Protein AF-A0A0G1N906-F1 (afdb_monomer_lite)

pLDDT: mean 85.93, std 7.0, range [48.94, 94.88]

Sequence (169 aa):
MQSLRNKAYRALRWSEQYTKTDMLYLAQGGGWLLSGQIIASLSSFLLVIAFANLIPKETFGTYKYILSLTSILLIPSLPGMNTAVNMASTRNLDGTLLLALKTKMRWGLLSSLASLLLSGYYFLNGNSSLAISFLIISAFLPFIDAFGIYGPFLHGKKKFLYKSFLLAS

Foldseek 3Di:
DVVVVVVVVVVQVVVCVVVVDNSVLCCVLVVLVVVLVVLLVVVVVVVVVCCVPPDDPVVVVVVVVLVVVLVVLCPQLPPVLLVVLLVCLLVVVVVVLVVSLVSSLVSLLVSLVVLQVVLVVCVVVVNPVSNVSSPVCSVCSSPVRSVVSVLSNCVSNSVSNVNSVVSND

Radius of gyration: 21.23 Å; chains: 1; bounding box: 40×38×64 Å

Structure (mmCIF, N/CA/C/O backbone):
data_AF-A0A0G1N906-F1
#
_entry.id   AF-A0A0G1N906-F1
#
loop_
_atom_site.group_PDB
_atom_site.id
_atom_site.type_symbol
_atom_site.label_atom_id
_atom_site.label_alt_id
_atom_site.label_comp_id
_atom_site.label_asym_id
_atom_site.label_entity_id
_atom_site.label_seq_id
_atom_site.pdbx_PDB_ins_code
_atom_site.Cartn_x
_atom_site.Cartn_y
_atom_site.Cartn_z
_atom_site.occupancy
_atom_site.B_iso_or_equiv
_atom_site.auth_seq_id
_atom_site.auth_comp_id
_atom_site.auth_asym_id
_atom_site.auth_atom_id
_atom_site.pdbx_PDB_model_num
ATOM 1 N N . MET A 1 1 ? -3.617 19.371 -33.278 1.00 55.28 1 MET A N 1
ATOM 2 C CA . MET A 1 1 ? -3.048 18.346 -32.364 1.00 55.28 1 MET A CA 1
ATOM 3 C C . MET A 1 1 ? -1.627 17.893 -32.736 1.00 55.28 1 MET A C 1
ATOM 5 O O . MET A 1 1 ? -0.805 17.785 -31.835 1.00 55.28 1 MET A O 1
ATOM 9 N N . GLN A 1 2 ? -1.282 17.675 -34.015 1.00 64.06 2 GLN A N 1
ATOM 10 C CA . GLN A 1 2 ? 0.073 17.231 -34.417 1.00 64.06 2 GLN A CA 1
ATOM 11 C C . GLN A 1 2 ? 1.203 18.231 -34.074 1.00 64.06 2 GLN A C 1
ATOM 13 O O . GLN A 1 2 ? 2.298 17.819 -33.697 1.00 64.06 2 GLN A O 1
ATOM 18 N N . SER A 1 3 ? 0.936 19.542 -34.119 1.00 71.50 3 SER A N 1
ATOM 19 C CA . SER A 1 3 ? 1.931 20.585 -33.813 1.00 71.50 3 SER A CA 1
ATOM 20 C C . SER A 1 3 ? 2.377 20.605 -32.343 1.00 71.50 3 SER A C 1
ATOM 22 O O . SER A 1 3 ? 3.563 20.766 -32.066 1.00 71.50 3 SER A O 1
ATOM 24 N N . LEU A 1 4 ? 1.451 20.396 -31.401 1.00 76.12 4 LEU A N 1
ATOM 25 C CA . LEU A 1 4 ? 1.730 20.346 -29.959 1.00 76.12 4 LEU A CA 1
ATOM 26 C C . LEU A 1 4 ? 2.564 19.117 -29.589 1.00 76.12 4 LEU A C 1
ATOM 28 O O . LEU A 1 4 ? 3.573 19.243 -28.900 1.00 76.12 4 LEU A O 1
ATOM 32 N N . ARG A 1 5 ? 2.198 17.944 -30.118 1.00 73.06 5 ARG A N 1
ATOM 33 C CA . ARG A 1 5 ? 2.944 16.695 -29.913 1.00 73.06 5 ARG A CA 1
ATOM 34 C C . ARG A 1 5 ? 4.381 16.801 -30.427 1.00 73.06 5 ARG A C 1
ATOM 36 O O . ARG A 1 5 ? 5.304 16.380 -29.738 1.00 73.06 5 ARG A O 1
ATOM 43 N N . ASN A 1 6 ? 4.575 17.405 -31.599 1.00 79.88 6 ASN A N 1
ATOM 44 C CA . ASN A 1 6 ? 5.904 17.584 -32.188 1.00 79.88 6 ASN A CA 1
ATOM 45 C C . ASN A 1 6 ? 6.762 18.589 -31.406 1.00 79.88 6 ASN A C 1
ATOM 47 O O . ASN A 1 6 ? 7.964 18.374 -31.258 1.00 79.88 6 ASN A O 1
ATOM 51 N N . LYS A 1 7 ? 6.160 19.658 -30.865 1.00 82.19 7 LYS A N 1
ATOM 52 C CA . LYS A 1 7 ? 6.851 20.601 -29.969 1.00 82.19 7 LYS A CA 1
ATOM 53 C C . LYS A 1 7 ? 7.279 19.930 -28.662 1.00 82.19 7 LYS A C 1
ATOM 55 O O . LYS A 1 7 ? 8.438 20.064 -28.283 1.00 82.19 7 LYS A O 1
ATOM 60 N N . ALA A 1 8 ? 6.390 19.159 -28.032 1.00 80.12 8 ALA A N 1
ATOM 61 C CA . ALA A 1 8 ? 6.709 18.383 -26.831 1.00 80.12 8 ALA A CA 1
ATOM 62 C C . ALA A 1 8 ? 7.857 17.394 -27.085 1.00 80.12 8 ALA A C 1
ATOM 64 O O . ALA A 1 8 ? 8.826 17.388 -26.335 1.00 80.12 8 ALA A O 1
ATOM 65 N N . TYR A 1 9 ? 7.806 16.626 -28.178 1.00 82.88 9 TYR A N 1
ATOM 66 C CA . TYR A 1 9 ? 8.875 15.691 -28.552 1.00 82.88 9 TYR A CA 1
ATOM 67 C C . TYR A 1 9 ? 10.241 16.370 -28.716 1.00 82.88 9 TYR A C 1
ATOM 69 O O . TYR A 1 9 ? 11.255 15.836 -28.274 1.00 82.88 9 TYR A O 1
ATOM 77 N N . ARG A 1 10 ? 10.279 17.548 -29.355 1.00 83.50 10 ARG A N 1
ATOM 78 C CA . ARG A 1 10 ? 11.522 18.314 -29.533 1.00 83.50 10 ARG A CA 1
ATOM 79 C C . ARG A 1 10 ? 12.055 18.854 -28.209 1.00 83.50 10 ARG A C 1
ATOM 81 O O . ARG A 1 10 ? 13.253 18.767 -27.981 1.00 83.50 10 ARG A O 1
ATOM 88 N N . ALA A 1 11 ? 11.179 19.365 -27.344 1.00 84.06 11 ALA A N 1
ATOM 89 C CA . ALA A 1 11 ? 11.560 19.837 -26.014 1.00 84.06 11 ALA A CA 1
ATOM 90 C C . ALA A 1 11 ? 12.098 18.696 -25.132 1.00 84.06 11 ALA A C 1
ATOM 92 O O . ALA A 1 11 ? 13.126 18.864 -24.484 1.00 84.06 11 ALA A O 1
ATOM 93 N N . LEU A 1 12 ? 11.449 17.526 -25.175 1.00 83.94 12 LEU A N 1
ATOM 94 C CA . LEU A 1 12 ? 11.883 16.312 -24.478 1.00 83.94 12 LEU A CA 1
ATOM 95 C C . LEU A 1 12 ? 13.259 15.846 -24.963 1.00 83.94 12 LEU A C 1
ATOM 97 O O . LEU A 1 12 ? 14.138 15.638 -24.145 1.00 83.94 12 LEU A O 1
ATOM 101 N N . ARG A 1 13 ? 13.498 15.763 -26.278 1.00 82.19 13 ARG A N 1
ATOM 102 C CA . ARG A 1 13 ? 14.830 15.410 -26.811 1.00 82.19 13 ARG A CA 1
ATOM 103 C C . ARG A 1 13 ? 15.909 16.446 -26.506 1.00 82.19 13 ARG A C 1
ATOM 105 O O . ARG A 1 13 ? 17.070 16.093 -26.339 1.00 82.19 13 ARG A O 1
ATOM 112 N N . TRP A 1 14 ? 15.549 17.726 -26.456 1.00 86.81 14 TRP A N 1
ATOM 113 C CA . TRP A 1 14 ? 16.487 18.776 -26.067 1.00 86.81 14 TRP A CA 1
ATOM 114 C C . TRP A 1 14 ? 16.909 18.630 -24.597 1.00 86.81 14 TRP A C 1
ATOM 116 O O . TRP A 1 14 ? 18.095 18.735 -24.291 1.00 86.81 14 TRP A O 1
ATOM 126 N N . SER A 1 15 ? 15.982 18.298 -23.690 1.00 84.88 15 SER A N 1
ATOM 127 C CA . SER A 1 15 ? 16.319 18.088 -22.277 1.00 84.88 15 SER A CA 1
ATOM 128 C C . SER A 1 15 ? 17.162 16.830 -22.025 1.00 84.88 15 SER A C 1
ATOM 130 O O . SER A 1 15 ? 17.908 16.799 -21.041 1.00 84.88 15 SER A O 1
ATOM 132 N N . GLU A 1 16 ? 17.141 15.829 -22.915 1.00 86.75 16 GLU A N 1
ATOM 133 C CA . GLU A 1 16 ? 18.040 14.657 -22.849 1.00 86.75 16 GLU A CA 1
ATOM 134 C C . GLU A 1 16 ? 19.519 15.058 -22.899 1.00 86.75 16 GLU A C 1
ATOM 136 O O . GLU A 1 16 ? 20.345 14.429 -22.241 1.00 86.75 16 GLU A O 1
ATOM 141 N N . GLN A 1 17 ? 19.863 16.140 -23.610 1.00 81.94 17 GLN A N 1
ATOM 142 C CA . GLN A 1 17 ? 21.250 16.607 -23.738 1.00 81.94 17 GLN A CA 1
ATOM 143 C C . GLN A 1 17 ? 21.841 17.063 -22.396 1.00 81.94 17 GLN A C 1
ATOM 145 O O . GLN A 1 17 ? 23.034 16.889 -22.150 1.00 81.94 17 GLN A O 1
ATOM 150 N N . TYR A 1 18 ? 21.000 17.598 -21.508 1.00 83.38 18 TYR A N 1
ATOM 151 C CA . TYR A 1 18 ? 21.406 18.072 -20.183 1.00 83.38 18 TYR A CA 1
ATOM 152 C C . TYR A 1 18 ? 21.280 16.990 -19.112 1.00 83.38 18 TYR A C 1
ATOM 154 O O . TYR A 1 18 ? 22.08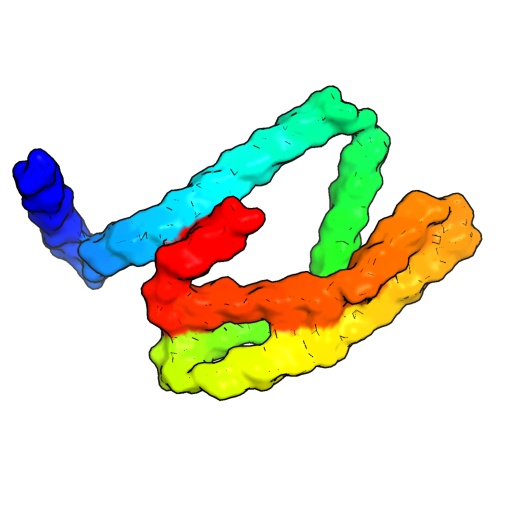8 16.922 -18.190 1.00 83.38 18 TYR A O 1
ATOM 162 N N . THR A 1 19 ? 20.271 16.130 -19.233 1.00 83.81 19 THR A N 1
ATOM 163 C CA . THR A 1 19 ? 19.917 15.144 -18.202 1.00 83.81 19 THR A CA 1
ATOM 164 C C . THR A 1 19 ? 20.479 13.750 -18.456 1.00 83.81 19 THR A C 1
ATOM 166 O O . THR A 1 19 ? 20.426 12.906 -17.562 1.00 83.81 19 THR A O 1
ATOM 169 N N . LYS A 1 20 ? 21.019 13.497 -19.660 1.00 83.25 20 LYS A N 1
ATOM 170 C CA . LYS A 1 20 ? 21.623 12.222 -20.095 1.00 83.25 20 LYS A CA 1
ATOM 171 C C . LYS A 1 20 ? 20.735 10.997 -19.833 1.00 83.25 20 LYS A C 1
ATOM 173 O O . LYS A 1 20 ? 21.228 9.887 -19.659 1.00 83.25 20 LYS A O 1
ATOM 178 N N . THR A 1 21 ? 19.424 11.210 -19.786 1.00 81.75 21 THR A N 1
ATOM 179 C CA . THR A 1 21 ? 18.398 10.213 -19.470 1.00 81.75 21 THR A CA 1
ATOM 180 C C . THR A 1 21 ? 17.378 10.213 -20.600 1.00 81.75 21 THR A C 1
ATOM 182 O O . THR A 1 21 ? 17.084 11.283 -21.123 1.00 81.75 21 THR A O 1
ATOM 185 N N . ASP A 1 22 ? 16.831 9.050 -20.968 1.00 83.19 22 ASP A N 1
ATOM 186 C CA . ASP A 1 22 ? 15.746 8.944 -21.958 1.00 83.19 22 ASP A CA 1
ATOM 187 C C . ASP A 1 22 ? 14.482 9.628 -21.414 1.00 83.19 22 ASP A C 1
ATOM 189 O O . ASP A 1 22 ? 13.742 9.088 -20.581 1.00 83.19 22 ASP A O 1
ATOM 193 N N . MET A 1 23 ? 14.274 10.866 -21.854 1.00 83.56 23 MET A N 1
ATOM 194 C CA . MET A 1 23 ? 13.208 11.734 -21.371 1.00 83.56 23 MET A CA 1
ATOM 195 C C . MET A 1 23 ? 11.868 11.335 -21.958 1.00 83.56 23 MET A C 1
ATOM 197 O O . MET A 1 23 ? 10.833 11.531 -21.321 1.00 83.56 23 MET A O 1
ATOM 201 N N . LEU A 1 24 ? 11.869 10.736 -23.148 1.00 81.06 24 LEU A N 1
ATOM 202 C CA . LEU A 1 24 ? 10.654 10.239 -23.767 1.00 81.06 24 LEU A CA 1
ATOM 203 C C . LEU A 1 24 ? 10.050 9.086 -22.955 1.00 81.06 24 LEU A C 1
ATOM 205 O O . LEU A 1 24 ? 8.847 9.087 -22.677 1.00 81.06 24 LEU A O 1
ATOM 209 N N . TYR A 1 25 ? 10.883 8.136 -22.532 1.00 77.94 25 TYR A N 1
ATOM 210 C CA . TYR A 1 25 ? 10.481 7.039 -21.658 1.00 77.94 25 TYR A CA 1
ATOM 211 C C . TYR A 1 25 ? 10.048 7.543 -20.276 1.00 77.94 25 TYR A C 1
ATOM 213 O O . TYR A 1 25 ? 9.021 7.106 -19.746 1.00 77.94 25 TYR A O 1
ATOM 221 N N . LEU A 1 26 ? 10.794 8.496 -19.708 1.00 82.06 26 LEU A N 1
ATOM 222 C CA . LEU A 1 26 ? 10.484 9.094 -18.409 1.00 82.06 26 LEU A CA 1
ATOM 223 C C . LEU A 1 26 ? 9.143 9.837 -18.444 1.00 82.06 26 LEU A C 1
ATOM 225 O O . LEU A 1 26 ? 8.325 9.662 -17.547 1.00 82.06 26 LEU A O 1
ATOM 229 N N . ALA A 1 27 ? 8.859 10.589 -19.506 1.00 81.62 27 ALA A N 1
ATOM 230 C CA . ALA A 1 27 ? 7.589 11.287 -19.663 1.00 81.62 27 ALA A CA 1
ATOM 231 C C . ALA A 1 27 ? 6.412 10.332 -19.904 1.00 81.62 27 ALA A C 1
ATOM 233 O O . ALA A 1 27 ? 5.335 10.549 -19.351 1.00 81.62 27 ALA A O 1
ATOM 234 N N . GLN A 1 28 ? 6.599 9.256 -20.679 1.00 77.75 28 GLN A N 1
ATOM 235 C CA . GLN A 1 28 ? 5.536 8.272 -20.903 1.00 77.75 28 GLN A CA 1
ATOM 236 C C . GLN A 1 28 ? 5.236 7.444 -19.649 1.00 77.75 28 GLN A C 1
ATOM 238 O O . GLN A 1 28 ? 4.086 7.375 -19.229 1.00 77.75 28 GLN A O 1
ATOM 243 N N . GLY A 1 29 ? 6.242 6.813 -19.037 1.00 76.25 29 GLY A N 1
ATOM 244 C CA . GLY A 1 29 ? 6.045 5.953 -17.864 1.00 76.25 29 GLY A CA 1
ATOM 245 C C . GLY A 1 29 ? 5.851 6.738 -16.566 1.00 76.25 29 GLY A C 1
ATOM 246 O O . GLY A 1 29 ? 4.952 6.442 -15.778 1.00 76.25 29 GLY A O 1
ATOM 247 N N . GLY A 1 30 ? 6.668 7.771 -16.363 1.00 81.75 30 GLY A N 1
ATOM 248 C CA . GLY A 1 30 ? 6.587 8.667 -15.213 1.00 81.75 30 GLY A CA 1
ATOM 249 C C . GLY A 1 30 ? 5.327 9.525 -15.225 1.00 81.75 30 GLY A C 1
ATOM 250 O O . GLY A 1 30 ? 4.759 9.745 -14.162 1.00 81.75 30 GLY A O 1
ATOM 251 N N . GLY A 1 31 ? 4.823 9.923 -16.400 1.00 84.81 31 GLY A N 1
ATOM 252 C CA . GLY A 1 31 ? 3.545 10.630 -16.519 1.00 84.81 31 GLY A CA 1
ATOM 253 C C . GLY A 1 31 ? 2.392 9.844 -15.893 1.00 84.81 31 GLY A C 1
ATOM 254 O O . GLY A 1 31 ? 1.696 10.366 -15.027 1.00 84.81 31 GLY A O 1
ATOM 255 N N . TRP A 1 32 ? 2.254 8.557 -16.237 1.00 80.38 32 TRP A N 1
ATOM 256 C CA . TRP A 1 3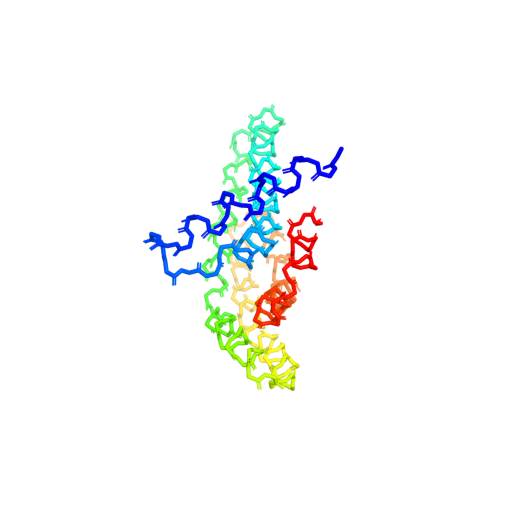2 ? 1.237 7.684 -15.635 1.00 80.38 32 TRP A CA 1
ATOM 257 C C . TRP A 1 32 ? 1.402 7.537 -14.122 1.00 80.38 32 TRP A C 1
ATOM 259 O O . TRP A 1 32 ? 0.412 7.584 -13.389 1.00 80.38 32 TRP A O 1
ATOM 269 N N . LEU A 1 33 ? 2.632 7.345 -13.640 1.00 82.88 33 LEU A N 1
ATOM 270 C CA . LEU A 1 33 ? 2.912 7.218 -12.206 1.00 82.88 33 LEU A CA 1
ATOM 271 C C . LEU A 1 33 ? 2.554 8.500 -11.444 1.00 82.88 33 LEU A C 1
ATOM 273 O O . LEU A 1 33 ? 1.898 8.429 -10.408 1.00 82.88 33 LEU A O 1
ATOM 277 N N . LEU A 1 34 ? 2.947 9.662 -11.973 1.00 86.31 34 LEU A N 1
ATOM 278 C CA . LEU A 1 34 ? 2.666 10.966 -11.375 1.00 86.31 34 LEU A CA 1
ATOM 279 C C . LEU A 1 34 ? 1.167 11.259 -11.350 1.00 86.31 34 LEU A C 1
ATOM 281 O O . LEU A 1 34 ? 0.662 11.689 -10.319 1.00 86.31 34 LEU A O 1
ATOM 285 N N . SER A 1 35 ? 0.440 10.978 -12.434 1.00 85.12 35 SER A N 1
ATOM 286 C CA . SER A 1 35 ? -1.018 11.133 -12.455 1.00 85.12 35 SER A CA 1
ATOM 287 C C . SER A 1 35 ? -1.696 10.276 -11.387 1.00 85.12 35 SER A C 1
ATOM 289 O O . SER A 1 35 ? -2.518 10.792 -10.633 1.00 85.12 35 SER A O 1
ATOM 291 N N . GLY A 1 36 ? -1.312 8.999 -11.267 1.00 84.75 36 GLY A N 1
ATOM 292 C CA . GLY A 1 36 ? -1.833 8.116 -10.218 1.00 84.75 36 GLY A CA 1
ATOM 293 C C . GLY A 1 36 ? -1.533 8.644 -8.813 1.00 84.75 36 GLY A C 1
ATOM 294 O O . GLY A 1 36 ? -2.424 8.704 -7.971 1.00 84.75 36 GLY A O 1
ATOM 295 N N . GLN A 1 37 ? -0.304 9.112 -8.577 1.00 87.75 37 GLN A N 1
ATOM 296 C CA . GLN A 1 37 ? 0.089 9.684 -7.289 1.00 87.75 37 GLN A CA 1
ATOM 297 C C . GLN A 1 37 ? -0.694 10.960 -6.954 1.00 87.75 37 GLN A C 1
ATOM 299 O O . GLN A 1 37 ? -1.102 11.134 -5.810 1.00 87.75 37 GLN A O 1
ATOM 304 N N . ILE A 1 38 ? -0.924 11.845 -7.927 1.00 90.50 38 ILE A N 1
ATOM 305 C CA . ILE A 1 38 ? -1.707 13.071 -7.726 1.00 90.50 38 ILE A CA 1
ATOM 306 C C . ILE A 1 38 ? -3.148 12.720 -7.350 1.00 90.50 38 ILE A C 1
ATOM 308 O O . ILE A 1 38 ? -3.662 13.263 -6.376 1.00 90.50 38 ILE A O 1
ATOM 312 N N . ILE A 1 39 ? -3.778 11.787 -8.070 1.00 89.94 39 ILE A N 1
ATOM 313 C CA . ILE A 1 39 ? -5.150 11.345 -7.784 1.00 89.94 39 ILE A CA 1
ATOM 314 C C . ILE A 1 39 ? -5.238 10.732 -6.380 1.00 89.94 39 ILE A C 1
ATOM 316 O O . ILE A 1 39 ? -6.111 11.119 -5.603 1.00 89.94 39 ILE A O 1
ATOM 320 N N . ALA A 1 40 ? -4.314 9.837 -6.020 1.00 87.62 40 ALA A N 1
ATOM 321 C CA . ALA A 1 40 ? -4.280 9.205 -4.702 1.00 87.62 40 ALA A CA 1
ATOM 322 C C . ALA A 1 40 ? -4.056 10.227 -3.573 1.00 87.62 40 ALA A C 1
ATOM 324 O O . ALA A 1 40 ? -4.745 10.189 -2.550 1.00 87.62 40 ALA A O 1
ATOM 325 N N . SER A 1 41 ? -3.136 11.178 -3.766 1.00 89.69 41 SER A N 1
ATOM 326 C CA . SER A 1 41 ? -2.857 12.241 -2.795 1.00 89.69 41 SER A CA 1
ATOM 327 C C . SER A 1 41 ? -4.052 13.179 -2.619 1.00 89.69 41 SER A C 1
ATOM 329 O O . SER A 1 41 ? -4.419 13.486 -1.487 1.00 89.69 41 SER A O 1
ATOM 331 N N . LEU A 1 42 ? -4.693 13.606 -3.714 1.00 93.50 42 LEU A N 1
ATOM 332 C CA . LEU A 1 42 ? -5.890 14.452 -3.662 1.00 93.50 42 LEU A CA 1
ATOM 333 C C . LEU A 1 42 ? -7.056 13.727 -2.986 1.00 93.50 42 LEU A C 1
ATOM 335 O O . LEU A 1 42 ? -7.710 14.304 -2.123 1.00 93.50 42 LEU A O 1
ATOM 339 N N . SER A 1 43 ? -7.271 12.453 -3.319 1.00 90.31 43 SER A N 1
ATOM 340 C CA . SER A 1 43 ? -8.309 11.625 -2.694 1.00 90.31 43 SER A CA 1
ATOM 341 C C . SER A 1 43 ? -8.067 11.477 -1.193 1.00 90.31 43 SER A C 1
ATOM 343 O O . SER A 1 43 ? -8.969 11.718 -0.397 1.00 90.31 43 SER A O 1
ATOM 345 N N . SER A 1 44 ? -6.828 11.176 -0.791 1.00 88.19 44 SER A N 1
ATOM 346 C CA . SER A 1 44 ? -6.443 11.080 0.623 1.00 88.19 44 SER A CA 1
ATOM 347 C C . SER A 1 44 ? -6.649 12.404 1.361 1.00 88.19 44 SER A C 1
ATOM 349 O O . SER A 1 44 ? -7.155 12.421 2.480 1.00 88.19 44 SER A O 1
ATOM 351 N N . PHE A 1 45 ? -6.295 13.526 0.731 1.00 91.56 45 PHE A N 1
ATOM 352 C CA . PHE A 1 45 ? -6.468 14.856 1.309 1.00 91.56 45 PHE A CA 1
ATOM 353 C C . PHE A 1 45 ? -7.947 15.208 1.512 1.00 91.56 45 PHE A C 1
ATOM 355 O O . PHE A 1 45 ? -8.339 15.613 2.606 1.00 91.56 45 PHE A O 1
ATOM 362 N N . LEU A 1 46 ? -8.782 14.984 0.494 1.00 92.38 46 LEU A N 1
ATOM 363 C CA . LEU A 1 46 ? -10.228 15.200 0.575 1.00 92.38 46 LEU A CA 1
ATOM 364 C C . LEU A 1 46 ? -10.878 14.310 1.637 1.00 92.38 46 LEU A C 1
ATOM 366 O O . LEU A 1 46 ? -11.739 14.770 2.381 1.00 92.38 46 LEU A O 1
ATOM 370 N N . LEU A 1 47 ? -10.433 13.060 1.754 1.00 88.50 47 LEU A N 1
ATOM 371 C CA . LEU A 1 47 ? -10.945 12.103 2.730 1.00 88.50 47 LEU A CA 1
ATOM 372 C C . LEU A 1 47 ? -10.582 12.506 4.169 1.00 88.50 47 LEU A C 1
ATOM 374 O O . LEU A 1 47 ? -11.419 12.414 5.064 1.00 88.50 47 LEU A O 1
ATOM 378 N N . VAL A 1 48 ? -9.379 13.049 4.390 1.00 86.38 48 VAL A N 1
ATOM 379 C CA . VAL A 1 48 ? -8.998 13.633 5.688 1.00 86.38 48 VAL A CA 1
ATOM 380 C C . VAL A 1 48 ? -9.846 14.864 6.020 1.00 86.38 48 VAL A C 1
ATOM 382 O O . VAL A 1 48 ? -10.284 14.990 7.161 1.00 86.38 48 VAL A O 1
ATOM 385 N N . ILE A 1 49 ? -10.122 15.746 5.052 1.00 89.19 49 ILE A N 1
ATOM 386 C CA . ILE A 1 49 ? -11.019 16.898 5.257 1.00 89.19 49 ILE A CA 1
ATOM 387 C C . ILE A 1 49 ? -12.432 16.423 5.603 1.00 89.19 49 ILE A C 1
ATOM 389 O O . ILE A 1 49 ? -13.038 16.939 6.542 1.00 89.19 49 ILE A O 1
ATOM 393 N N . ALA A 1 50 ? -12.947 15.430 4.877 1.00 89.56 50 ALA A N 1
ATOM 394 C CA . ALA A 1 50 ? -14.254 14.846 5.137 1.00 89.56 50 ALA A CA 1
ATOM 395 C C . ALA A 1 50 ? -14.318 14.283 6.564 1.00 89.56 50 ALA A C 1
ATOM 397 O O . ALA A 1 50 ? -15.199 14.664 7.326 1.00 89.56 50 ALA A O 1
ATOM 398 N N . PHE A 1 51 ? -13.345 13.468 6.980 1.00 84.88 51 PHE A N 1
ATOM 399 C CA . PHE A 1 51 ? -13.303 12.933 8.343 1.00 84.88 51 PHE A CA 1
ATOM 400 C C . PHE A 1 51 ? -13.139 14.004 9.421 1.00 84.88 51 PHE A C 1
ATOM 402 O O . PHE A 1 51 ? -13.780 13.899 10.461 1.00 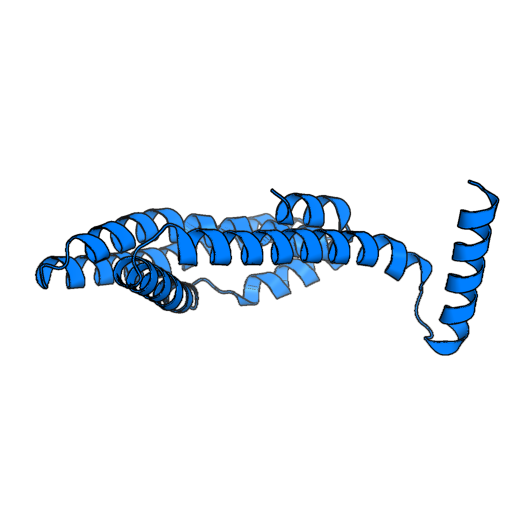84.88 51 PHE A O 1
ATOM 409 N N . ALA A 1 52 ? -12.345 15.048 9.179 1.00 84.62 52 ALA A N 1
ATOM 410 C CA . ALA A 1 52 ? -12.169 16.134 10.139 1.00 84.62 52 ALA A CA 1
ATOM 411 C C . ALA A 1 52 ? -13.456 16.944 10.383 1.00 84.62 52 ALA A C 1
ATOM 413 O O . ALA A 1 52 ? -13.609 17.512 11.462 1.00 84.62 52 ALA A O 1
ATOM 414 N N . ASN A 1 53 ? -14.362 17.000 9.400 1.00 87.06 53 ASN A N 1
ATOM 415 C CA . ASN A 1 53 ? -15.625 17.736 9.504 1.00 87.06 53 ASN A CA 1
ATOM 416 C C . ASN A 1 53 ? -16.828 16.847 9.860 1.00 87.06 53 ASN A C 1
ATOM 418 O O . ASN A 1 53 ? -17.766 17.327 10.487 1.00 87.06 53 ASN A O 1
ATOM 422 N N . LEU A 1 54 ? -16.820 15.572 9.461 1.00 86.94 54 LEU A N 1
ATOM 423 C CA . LEU A 1 54 ? -17.957 14.657 9.628 1.00 86.94 54 LEU A CA 1
ATOM 424 C C . LEU A 1 54 ? -17.881 13.814 10.907 1.00 86.94 54 LEU A C 1
ATOM 426 O O . LEU A 1 54 ? -18.909 13.310 11.353 1.00 86.94 54 LEU A O 1
ATOM 430 N N . ILE A 1 55 ? -16.688 13.617 11.481 1.00 86.44 55 ILE A N 1
ATOM 431 C CA . ILE A 1 55 ? -16.473 12.682 12.593 1.00 86.44 55 ILE A CA 1
ATOM 432 C C . ILE A 1 55 ? -16.017 13.439 13.853 1.00 86.44 55 ILE A C 1
ATOM 434 O O . ILE A 1 55 ? -15.138 14.301 13.767 1.00 86.44 55 ILE A O 1
ATOM 438 N N . PRO A 1 56 ? -16.547 13.099 15.046 1.00 86.50 56 PRO A N 1
ATOM 439 C CA . PRO A 1 56 ? -16.034 13.612 16.312 1.00 86.50 56 PRO A CA 1
ATOM 440 C C . PRO A 1 56 ? -14.529 13.362 16.480 1.00 86.50 56 PRO A C 1
ATOM 442 O O . PRO A 1 56 ? -14.005 12.297 16.139 1.00 86.50 56 PRO A O 1
ATOM 445 N N . LYS A 1 57 ? -13.826 14.337 17.067 1.00 81.88 57 LYS A N 1
ATOM 446 C CA . LYS A 1 57 ? -12.360 14.303 17.244 1.00 81.88 57 LYS A CA 1
ATOM 447 C C . LYS A 1 57 ? -11.880 13.058 17.997 1.00 81.88 57 LYS A C 1
ATOM 449 O O . LYS A 1 57 ? -10.815 12.529 17.690 1.00 81.88 57 LYS A O 1
ATOM 454 N N . GLU A 1 58 ? -12.677 12.589 18.951 1.00 82.31 58 GLU A N 1
ATOM 455 C CA . GLU A 1 58 ? -12.411 11.398 19.761 1.00 82.31 58 GLU A CA 1
ATOM 456 C C . GLU A 1 58 ? -12.345 10.137 18.893 1.00 82.31 58 GLU A C 1
ATOM 458 O O . GLU A 1 58 ? -11.333 9.438 18.885 1.00 82.31 58 GLU A O 1
ATOM 463 N N . THR A 1 59 ? -13.374 9.899 18.075 1.00 85.12 59 THR A N 1
ATOM 464 C CA . THR A 1 59 ? -13.436 8.750 17.166 1.00 85.12 59 THR A CA 1
ATOM 465 C C . THR A 1 59 ? -12.330 8.817 16.113 1.00 85.12 59 THR A C 1
ATOM 467 O O . THR A 1 59 ? -11.688 7.810 15.814 1.00 85.12 59 THR A O 1
ATOM 470 N N . PHE A 1 60 ? -12.045 10.009 15.580 1.00 85.00 60 PHE A N 1
ATOM 471 C CA . PHE A 1 60 ? -10.943 10.201 14.637 1.00 85.00 60 PHE A CA 1
ATOM 472 C C . PHE A 1 60 ? -9.574 9.873 15.259 1.00 85.00 60 PHE A C 1
ATOM 474 O O . PHE A 1 60 ? -8.730 9.247 14.612 1.00 85.00 60 PHE A O 1
ATOM 481 N N . GLY A 1 61 ? -9.367 10.238 16.529 1.00 85.94 61 GLY A N 1
ATOM 482 C CA . GLY A 1 61 ? -8.186 9.859 17.303 1.00 85.94 61 GLY A CA 1
ATOM 483 C C . GLY A 1 61 ? -8.036 8.342 17.430 1.00 85.94 61 GLY A C 1
ATOM 484 O O . GLY A 1 61 ? -6.955 7.809 17.172 1.00 85.94 61 GLY A O 1
ATOM 485 N N . THR A 1 62 ? -9.128 7.633 17.733 1.00 88.75 62 THR A N 1
ATOM 486 C CA . THR A 1 62 ? -9.144 6.163 17.800 1.00 88.75 62 THR A CA 1
ATOM 487 C C . THR A 1 62 ? -8.780 5.523 16.459 1.00 88.75 62 THR A C 1
ATOM 489 O O . THR A 1 62 ? -7.951 4.616 16.422 1.00 88.75 62 THR A O 1
ATOM 492 N N . TYR A 1 63 ? -9.315 6.019 15.339 1.00 87.38 63 TYR A N 1
ATOM 493 C CA . TYR A 1 63 ? -8.954 5.509 14.011 1.00 87.38 63 TYR A CA 1
ATOM 494 C C . TYR A 1 63 ? -7.467 5.693 13.696 1.00 87.38 63 TYR A C 1
ATOM 496 O O . TYR A 1 63 ? -6.805 4.752 13.253 1.00 87.38 63 TYR A O 1
ATOM 504 N N . LYS A 1 64 ? -6.908 6.882 13.961 1.00 87.62 64 LYS A N 1
ATOM 505 C CA . LYS A 1 64 ? -5.469 7.128 13.775 1.00 87.62 64 LYS A CA 1
ATOM 506 C C . LYS A 1 64 ? -4.610 6.201 14.629 1.00 87.62 64 LYS A C 1
ATOM 508 O O . LYS A 1 64 ? -3.580 5.717 14.157 1.00 87.62 64 LYS A O 1
ATOM 513 N N . TYR A 1 65 ? -5.037 5.945 15.862 1.00 91.50 65 TYR A N 1
ATOM 514 C CA . TYR A 1 65 ? -4.364 5.013 16.757 1.00 91.50 65 TYR A CA 1
ATOM 515 C C . TYR A 1 65 ? -4.336 3.591 16.176 1.00 91.50 65 TYR A C 1
ATOM 517 O O . TYR A 1 65 ? -3.263 2.998 16.058 1.00 91.50 65 TYR A O 1
ATOM 525 N N . ILE A 1 66 ? -5.486 3.084 15.719 1.00 92.25 66 ILE A N 1
ATOM 526 C CA . ILE A 1 66 ? -5.603 1.757 15.096 1.00 92.25 66 ILE A CA 1
ATOM 527 C C . ILE A 1 66 ? -4.690 1.637 13.867 1.00 92.25 66 ILE A C 1
ATOM 529 O O . ILE A 1 66 ? -3.957 0.655 13.739 1.00 92.25 66 ILE A O 1
ATOM 533 N N . LEU A 1 67 ? -4.679 2.638 12.979 1.00 90.44 67 LEU A N 1
ATOM 534 C CA . LEU A 1 67 ? -3.830 2.638 11.777 1.00 90.44 67 LEU A CA 1
ATOM 535 C C . LEU A 1 67 ? -2.333 2.630 12.115 1.00 90.44 67 LEU A C 1
ATOM 537 O O . LEU A 1 67 ? -1.546 1.915 11.488 1.00 90.44 67 LEU A O 1
ATOM 541 N N . SER A 1 68 ? -1.940 3.393 13.135 1.00 93.12 68 SER A N 1
ATOM 542 C CA . SER A 1 68 ? -0.549 3.452 13.598 1.00 93.12 68 SER A CA 1
ATOM 543 C C . SER A 1 68 ? -0.098 2.098 14.145 1.00 93.12 68 SER A C 1
ATOM 545 O O . SER A 1 68 ? 0.971 1.604 13.788 1.00 93.12 68 SER A O 1
ATOM 547 N N . LEU A 1 69 ? -0.944 1.446 14.946 1.00 92.44 69 LEU A N 1
ATOM 548 C CA . LEU A 1 69 ? -0.630 0.136 15.504 1.00 92.44 69 LEU A CA 1
ATOM 549 C C . LEU A 1 69 ? -0.638 -0.968 14.440 1.00 92.44 69 LEU A C 1
ATOM 551 O O . LEU A 1 69 ? 0.227 -1.840 14.445 1.00 92.44 69 LEU A O 1
ATOM 555 N N . THR A 1 70 ? -1.546 -0.884 13.468 1.00 90.81 70 THR A N 1
ATOM 556 C CA . THR A 1 70 ? -1.569 -1.789 12.307 1.00 90.81 70 THR A CA 1
ATOM 557 C C . THR A 1 70 ? -0.271 -1.694 11.503 1.00 90.81 70 THR A C 1
ATOM 559 O O . THR A 1 70 ? 0.253 -2.710 11.057 1.00 90.81 70 THR A O 1
ATOM 562 N N . SER A 1 71 ? 0.303 -0.493 11.375 1.00 89.44 71 SER A N 1
ATOM 563 C CA . SER A 1 71 ? 1.588 -0.292 10.689 1.00 89.44 71 SER A CA 1
ATOM 564 C C . SER A 1 71 ? 2.738 -1.022 11.392 1.00 89.44 71 SER A C 1
ATOM 566 O O . SER A 1 71 ? 3.599 -1.600 10.732 1.00 89.44 71 SER A O 1
ATOM 568 N N . ILE A 1 72 ? 2.724 -1.060 12.727 1.00 91.69 72 ILE A N 1
ATOM 569 C CA . ILE A 1 72 ? 3.683 -1.835 13.528 1.00 91.69 72 ILE A CA 1
ATOM 570 C C . ILE A 1 72 ? 3.439 -3.339 13.341 1.00 91.69 72 ILE A C 1
ATOM 572 O O . ILE A 1 72 ? 4.383 -4.101 13.131 1.00 91.69 72 ILE A O 1
ATOM 576 N N . LEU A 1 73 ? 2.173 -3.767 13.347 1.00 90.12 73 LEU A N 1
ATOM 577 C CA . LEU A 1 73 ? 1.787 -5.165 13.138 1.00 90.12 73 LEU A CA 1
ATOM 578 C C . LEU A 1 73 ? 2.155 -5.694 11.746 1.00 90.12 73 LEU A C 1
ATOM 580 O O . LEU A 1 73 ? 2.272 -6.904 11.587 1.00 90.12 73 LEU A O 1
ATOM 584 N N . LEU A 1 74 ? 2.369 -4.828 10.752 1.00 87.38 74 LEU A N 1
ATOM 585 C CA . LEU A 1 74 ? 2.795 -5.205 9.399 1.00 87.38 74 LEU A CA 1
ATOM 586 C C . LEU A 1 74 ? 4.305 -5.457 9.266 1.00 87.38 74 LEU A C 1
ATOM 588 O O . LEU A 1 74 ? 4.723 -6.103 8.307 1.00 87.38 74 LEU A O 1
ATOM 592 N N . ILE A 1 75 ? 5.135 -5.008 10.215 1.00 87.62 75 ILE A N 1
ATOM 593 C CA . ILE A 1 75 ? 6.600 -5.193 10.170 1.00 87.62 75 ILE A CA 1
ATOM 594 C C . ILE A 1 75 ? 7.010 -6.671 9.971 1.00 87.62 75 ILE A C 1
ATOM 596 O O . ILE A 1 75 ? 7.864 -6.933 9.119 1.00 87.62 75 ILE A O 1
ATOM 600 N N . PRO A 1 76 ? 6.402 -7.657 10.666 1.00 85.31 76 PRO A N 1
ATOM 601 C CA . PRO A 1 76 ? 6.716 -9.076 10.484 1.00 85.31 76 PRO A CA 1
ATOM 602 C C . PRO A 1 76 ? 6.321 -9.646 9.114 1.00 85.31 76 PRO A C 1
ATOM 604 O O . PRO A 1 76 ? 6.800 -10.717 8.749 1.00 85.31 76 PRO A O 1
ATOM 607 N N . SER A 1 77 ? 5.490 -8.953 8.327 1.00 83.38 77 SER A N 1
ATOM 608 C CA . SER A 1 77 ? 4.982 -9.453 7.040 1.00 83.38 77 SER A CA 1
ATOM 609 C C . SER A 1 77 ? 5.982 -9.322 5.869 1.00 83.38 77 SER A C 1
ATOM 611 O O . SER A 1 77 ? 5.609 -9.386 4.700 1.00 83.38 77 SER A O 1
ATOM 613 N N . LEU A 1 78 ? 7.287 -9.198 6.152 1.00 85.00 78 LEU A N 1
ATOM 614 C CA . LEU A 1 78 ? 8.371 -9.144 5.153 1.00 85.00 78 LEU A CA 1
ATOM 615 C C . LEU A 1 78 ? 8.197 -8.033 4.090 1.00 85.00 78 LEU A C 1
ATOM 617 O O . LEU A 1 78 ? 8.162 -8.318 2.885 1.00 85.00 78 LEU A O 1
ATOM 621 N N . PRO A 1 79 ? 8.188 -6.745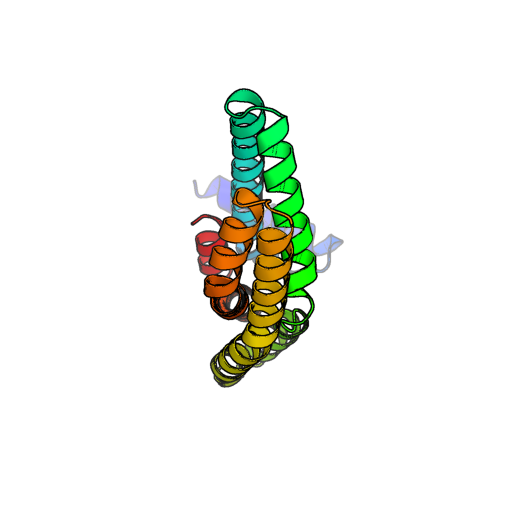 4.478 1.00 82.12 79 PRO A N 1
ATOM 622 C CA . PRO A 1 79 ? 8.065 -5.640 3.520 1.00 82.12 79 PRO A CA 1
ATOM 623 C C . PRO A 1 79 ? 9.185 -5.624 2.459 1.00 82.12 79 PRO A C 1
ATOM 625 O O . PRO A 1 79 ? 8.955 -5.216 1.318 1.00 82.12 79 PRO A O 1
ATOM 628 N N . GLY A 1 80 ? 10.378 -6.142 2.787 1.00 86.00 80 GLY A N 1
ATOM 629 C CA . GLY A 1 80 ? 11.510 -6.280 1.858 1.00 86.00 80 GLY A CA 1
ATOM 630 C C . GLY A 1 80 ? 11.244 -7.193 0.652 1.00 86.00 80 GLY A C 1
ATOM 631 O O . GLY A 1 80 ? 11.921 -7.084 -0.365 1.00 86.00 80 GLY A O 1
ATOM 632 N N . MET A 1 81 ? 10.214 -8.043 0.694 1.00 88.19 81 MET A N 1
ATOM 633 C CA . MET A 1 81 ? 9.830 -8.871 -0.454 1.00 88.19 81 MET A CA 1
ATOM 634 C C . MET A 1 81 ? 9.378 -8.023 -1.656 1.00 88.19 81 MET A C 1
ATOM 636 O O . MET A 1 81 ? 9.564 -8.418 -2.807 1.00 88.19 81 MET A O 1
ATOM 640 N N . ASN A 1 82 ? 8.840 -6.823 -1.409 1.00 89.31 82 ASN A N 1
ATOM 641 C CA . ASN A 1 82 ? 8.407 -5.912 -2.468 1.00 89.31 82 ASN A CA 1
ATOM 642 C C . ASN A 1 82 ? 9.582 -5.488 -3.371 1.00 89.31 82 ASN A C 1
ATOM 644 O O . ASN A 1 82 ? 9.434 -5.425 -4.593 1.00 89.31 82 ASN A O 1
ATOM 648 N N . THR A 1 83 ? 10.765 -5.231 -2.801 1.00 89.44 83 THR A N 1
ATOM 649 C CA . THR A 1 83 ? 11.955 -4.847 -3.579 1.00 89.44 83 THR A CA 1
ATOM 650 C C . THR A 1 83 ? 12.524 -6.039 -4.347 1.00 89.44 83 THR A C 1
ATOM 652 O O . THR A 1 83 ? 12.869 -5.896 -5.522 1.00 89.44 83 THR A O 1
ATOM 655 N N . ALA A 1 84 ? 12.538 -7.223 -3.726 1.00 89.25 84 ALA A N 1
ATOM 656 C CA . ALA A 1 84 ? 12.964 -8.467 -4.361 1.00 89.25 84 ALA A CA 1
ATOM 657 C C . ALA A 1 84 ? 12.089 -8.820 -5.575 1.00 89.25 84 ALA A C 1
ATOM 659 O O . ALA A 1 84 ? 12.621 -9.126 -6.641 1.00 89.25 84 ALA A O 1
ATOM 660 N N . VAL A 1 85 ? 10.760 -8.704 -5.461 1.00 91.25 85 VAL A N 1
ATOM 661 C CA . VAL A 1 85 ? 9.835 -8.967 -6.578 1.00 91.25 85 VAL A CA 1
ATOM 662 C C . VAL A 1 85 ? 9.974 -7.938 -7.693 1.00 91.25 85 VAL A C 1
ATOM 664 O O . VAL A 1 85 ? 10.003 -8.317 -8.863 1.00 91.25 85 VAL A O 1
ATOM 667 N N . ASN A 1 86 ? 10.118 -6.652 -7.359 1.00 90.50 86 ASN A N 1
ATOM 668 C CA . ASN A 1 86 ? 10.389 -5.617 -8.358 1.00 90.50 86 ASN A CA 1
ATOM 669 C C . ASN A 1 86 ? 11.652 -5.972 -9.166 1.00 90.50 86 ASN A C 1
ATOM 671 O O . ASN A 1 86 ? 11.596 -6.045 -10.390 1.00 90.50 86 ASN A O 1
ATOM 675 N N . MET A 1 87 ? 12.757 -6.314 -8.496 1.00 89.69 87 MET A N 1
ATOM 676 C CA . MET A 1 87 ? 14.007 -6.703 -9.162 1.00 89.69 87 MET A CA 1
ATOM 677 C C . MET A 1 87 ? 13.900 -8.023 -9.944 1.00 89.69 87 MET A C 1
ATOM 679 O O . MET A 1 87 ? 14.437 -8.135 -11.040 1.00 89.69 87 MET A O 1
ATOM 683 N N . ALA A 1 88 ? 13.207 -9.031 -9.419 1.00 89.25 88 ALA A N 1
ATOM 684 C CA . ALA A 1 88 ? 13.017 -10.298 -10.121 1.00 89.25 88 ALA A CA 1
ATOM 685 C C . ALA A 1 88 ? 12.188 -10.119 -11.405 1.00 89.25 88 ALA A C 1
ATOM 687 O O . ALA A 1 88 ? 12.494 -10.711 -12.443 1.00 89.25 88 ALA A O 1
ATOM 688 N N . SER A 1 89 ? 11.185 -9.238 -11.365 1.00 88.31 89 SER A N 1
ATOM 689 C CA . SER A 1 89 ? 10.321 -8.961 -12.512 1.00 88.31 89 SER A CA 1
ATOM 690 C C . SER A 1 89 ? 11.036 -8.222 -13.654 1.00 88.31 89 SER A C 1
ATOM 692 O O . SER A 1 89 ? 10.712 -8.475 -14.816 1.00 88.31 89 SER A O 1
ATOM 694 N N . THR A 1 90 ? 12.066 -7.404 -13.371 1.00 88.19 90 THR A N 1
ATOM 695 C CA . THR A 1 90 ? 12.918 -6.803 -14.424 1.00 88.19 90 THR A CA 1
ATOM 696 C C . THR A 1 90 ? 13.787 -7.845 -15.133 1.00 88.19 90 THR A C 1
ATOM 698 O O . THR A 1 90 ? 14.144 -7.657 -16.294 1.00 88.19 90 THR A O 1
ATOM 701 N N . ARG A 1 91 ? 14.092 -8.963 -14.460 1.00 88.06 91 ARG A N 1
ATOM 702 C CA . ARG A 1 91 ? 14.841 -10.112 -14.997 1.00 88.06 91 ARG A CA 1
ATOM 703 C C . ARG A 1 91 ? 13.948 -11.173 -15.653 1.00 88.06 91 ARG A C 1
ATOM 705 O O . ARG A 1 91 ? 14.443 -12.234 -16.011 1.00 88.06 91 ARG A O 1
ATOM 712 N N . ASN A 1 92 ? 12.648 -10.902 -15.816 1.00 85.19 92 ASN A N 1
ATOM 713 C CA . ASN A 1 92 ? 11.648 -11.835 -16.357 1.00 85.19 92 ASN A CA 1
ATOM 714 C C . ASN A 1 92 ? 11.477 -13.144 -15.563 1.00 85.19 92 ASN A C 1
ATOM 716 O O . ASN A 1 92 ? 11.046 -14.156 -16.113 1.00 85.19 92 ASN A O 1
ATOM 720 N N . LEU A 1 93 ? 11.765 -13.128 -14.260 1.00 85.94 93 LEU A N 1
ATOM 721 C CA . LEU A 1 93 ? 11.581 -14.284 -13.381 1.00 85.94 93 LEU A CA 1
ATOM 722 C C . LEU A 1 93 ? 10.144 -14.343 -12.842 1.00 85.94 93 LEU A C 1
ATOM 724 O O . LEU A 1 93 ? 9.905 -14.186 -11.652 1.00 85.94 93 LEU A O 1
ATOM 728 N N . ASP A 1 94 ? 9.160 -14.569 -13.709 1.00 79.88 94 ASP A N 1
ATOM 729 C CA . ASP A 1 94 ? 7.739 -14.405 -13.349 1.00 79.88 94 ASP A CA 1
ATOM 730 C C . ASP A 1 94 ? 7.239 -15.411 -12.294 1.00 79.88 94 ASP A C 1
ATOM 732 O O . ASP A 1 94 ? 6.332 -15.108 -11.514 1.00 79.88 94 ASP A O 1
ATOM 736 N N . GLY A 1 95 ? 7.898 -16.570 -12.175 1.00 82.50 95 GLY A N 1
ATOM 737 C CA . GLY A 1 95 ? 7.622 -17.563 -11.131 1.00 82.50 95 GLY A CA 1
ATOM 738 C C . GLY A 1 95 ? 7.851 -17.057 -9.700 1.00 82.50 95 GLY A C 1
ATOM 739 O O . GLY A 1 95 ? 7.285 -17.612 -8.755 1.00 82.50 95 GLY A O 1
ATOM 740 N N . THR A 1 96 ? 8.612 -15.970 -9.513 1.00 84.56 96 THR A N 1
ATOM 741 C CA . THR A 1 96 ? 8.837 -15.391 -8.181 1.00 84.56 96 THR A CA 1
ATOM 742 C C . THR A 1 96 ? 7.596 -14.714 -7.616 1.00 84.56 96 THR A C 1
ATOM 744 O O . THR A 1 96 ? 7.505 -14.577 -6.402 1.00 84.56 96 THR A O 1
ATOM 747 N N . LEU A 1 97 ? 6.627 -14.313 -8.451 1.00 86.75 97 LEU A N 1
ATOM 748 C CA . LEU A 1 97 ? 5.401 -13.660 -7.985 1.00 86.75 97 LEU A CA 1
ATOM 749 C C . LEU A 1 97 ? 4.581 -14.590 -7.083 1.00 86.75 97 LEU A C 1
ATOM 751 O O . LEU A 1 97 ? 4.223 -14.217 -5.969 1.00 86.75 97 LEU A O 1
ATOM 755 N N . LEU A 1 98 ? 4.324 -15.819 -7.542 1.00 87.56 98 LEU A N 1
ATOM 756 C CA . LEU A 1 98 ? 3.551 -16.806 -6.781 1.00 87.56 98 LEU A CA 1
ATOM 757 C C . LEU A 1 98 ? 4.297 -17.265 -5.526 1.00 87.56 98 LEU A C 1
ATOM 759 O O . LEU A 1 98 ? 3.681 -17.474 -4.480 1.00 87.56 98 LEU A O 1
ATOM 763 N N . LEU A 1 99 ? 5.621 -17.405 -5.616 1.00 88.81 99 LEU A N 1
ATOM 764 C CA . LEU A 1 99 ? 6.458 -17.768 -4.476 1.00 88.81 99 LEU A CA 1
ATOM 765 C C . LEU A 1 99 ? 6.464 -16.659 -3.414 1.00 88.81 99 LEU A C 1
ATOM 767 O O . LEU A 1 99 ? 6.264 -16.938 -2.230 1.00 88.81 99 LEU A O 1
ATOM 771 N N . ALA A 1 100 ? 6.619 -15.403 -3.834 1.00 89.75 100 ALA A N 1
ATOM 772 C CA . ALA A 1 100 ? 6.551 -14.243 -2.958 1.00 89.75 100 ALA A CA 1
ATOM 773 C C . ALA A 1 100 ? 5.163 -14.092 -2.329 1.00 89.75 100 ALA A C 1
ATOM 775 O O . ALA A 1 100 ? 5.076 -13.901 -1.122 1.00 89.75 100 ALA A O 1
ATOM 776 N N . LEU A 1 101 ? 4.086 -14.264 -3.104 1.00 90.50 101 LEU A N 1
ATOM 777 C CA . LEU A 1 101 ? 2.711 -14.214 -2.605 1.00 90.50 101 LEU A CA 1
ATOM 778 C C . LEU A 1 101 ? 2.481 -15.247 -1.492 1.00 90.50 101 LEU A C 1
ATOM 780 O O . LEU A 1 101 ? 2.055 -14.889 -0.397 1.00 90.50 101 LEU A O 1
ATOM 784 N N . LYS A 1 102 ? 2.832 -16.519 -1.734 1.00 89.88 102 LYS A N 1
ATOM 785 C CA . LYS A 1 102 ? 2.708 -17.588 -0.727 1.00 89.88 102 LYS A CA 1
ATOM 786 C C . LYS A 1 102 ? 3.549 -17.305 0.515 1.00 89.88 102 LYS A C 1
ATOM 788 O O . LYS A 1 102 ? 3.115 -17.581 1.630 1.00 89.88 102 LYS A O 1
ATOM 793 N N . THR A 1 103 ? 4.745 -16.754 0.325 1.00 90.19 103 THR A N 1
ATOM 794 C CA . THR A 1 103 ? 5.641 -16.405 1.432 1.00 90.19 103 THR A CA 1
ATOM 795 C C . THR A 1 103 ? 5.051 -15.268 2.263 1.00 90.19 103 THR A C 1
ATOM 797 O O . THR A 1 103 ? 4.938 -15.414 3.476 1.00 90.19 103 THR A O 1
ATOM 800 N N . LYS A 1 104 ? 4.582 -14.185 1.632 1.00 90.81 104 LYS A N 1
ATOM 801 C CA . LYS A 1 104 ? 3.930 -13.071 2.331 1.00 90.81 104 LYS A CA 1
ATOM 802 C C . LYS A 1 104 ? 2.656 -13.505 3.047 1.00 90.81 104 LYS A C 1
ATOM 804 O O . LYS A 1 104 ? 2.468 -13.102 4.181 1.00 90.81 104 LYS A O 1
ATOM 809 N N . MET A 1 105 ? 1.840 -14.390 2.469 1.00 90.25 105 MET A N 1
ATOM 810 C CA . MET A 1 105 ? 0.680 -14.943 3.184 1.00 90.25 105 MET A CA 1
ATOM 811 C C . MET A 1 105 ? 1.094 -15.716 4.442 1.00 90.25 105 MET A C 1
ATOM 813 O O . MET A 1 105 ? 0.496 -15.524 5.495 1.00 90.25 105 MET A O 1
ATOM 817 N N . ARG A 1 106 ? 2.136 -16.559 4.368 1.00 90.12 106 ARG A N 1
ATOM 818 C CA . ARG A 1 106 ? 2.630 -17.319 5.532 1.00 90.12 106 ARG A CA 1
ATOM 819 C C . ARG A 1 106 ? 3.140 -16.411 6.648 1.00 90.12 106 ARG A C 1
ATOM 821 O O . ARG A 1 106 ? 2.827 -16.651 7.806 1.00 90.12 106 ARG A O 1
ATOM 828 N N . TRP A 1 107 ? 3.899 -15.374 6.308 1.00 89.38 107 TRP A N 1
ATOM 829 C CA . TRP A 1 107 ? 4.411 -14.416 7.293 1.00 89.38 107 TRP A CA 1
ATOM 830 C C . TRP A 1 107 ? 3.350 -13.409 7.752 1.00 89.38 107 TRP A C 1
ATOM 832 O O . TRP A 1 107 ? 3.363 -12.975 8.899 1.00 89.38 107 TRP A O 1
ATOM 842 N N . GLY A 1 108 ? 2.355 -13.137 6.913 1.00 89.88 108 GLY A N 1
ATOM 843 C CA . GLY A 1 108 ? 1.161 -12.379 7.267 1.00 89.88 108 GLY A CA 1
ATOM 844 C C . GLY A 1 108 ? 0.302 -13.073 8.326 1.00 89.88 108 GLY A C 1
ATOM 845 O O . GLY A 1 108 ? -0.351 -12.393 9.113 1.00 89.88 108 GLY A O 1
ATOM 846 N N . LEU A 1 109 ? 0.345 -14.410 8.428 1.00 90.62 109 LEU A N 1
ATOM 847 C CA . LEU A 1 109 ? -0.287 -15.137 9.541 1.00 90.62 109 LEU A CA 1
ATOM 848 C C . LEU A 1 109 ? 0.352 -14.786 10.892 1.00 90.62 109 LEU A C 1
ATOM 850 O O . LEU A 1 109 ? -0.348 -14.752 11.900 1.00 90.62 109 LEU A O 1
ATOM 854 N N . LEU A 1 110 ? 1.651 -14.473 10.925 1.00 91.62 110 LEU A N 1
ATOM 855 C CA . LEU A 1 110 ? 2.321 -14.005 12.141 1.00 91.62 110 LEU A CA 1
ATOM 856 C C . LEU A 1 110 ? 1.773 -12.638 12.572 1.00 91.62 110 LEU A C 1
ATOM 858 O O . LEU A 1 110 ? 1.462 -12.432 13.743 1.00 91.62 110 LEU A O 1
ATOM 862 N N . SER A 1 111 ? 1.586 -11.730 11.612 1.00 90.81 111 SER A N 1
ATOM 863 C CA . SER A 1 111 ? 0.955 -10.425 11.839 1.00 90.81 111 SER A CA 1
ATOM 864 C C . SER A 1 111 ? -0.510 -10.552 12.269 1.00 90.81 111 SER A C 1
ATOM 866 O O . SER A 1 111 ? -0.941 -9.872 13.199 1.00 90.81 111 SER A O 1
ATOM 868 N N . SER A 1 112 ? -1.262 -11.469 11.653 1.00 92.94 112 SER A N 1
ATOM 869 C CA . SER A 1 112 ? -2.624 -11.828 12.067 1.00 92.94 112 SER A CA 1
ATOM 870 C C . SER A 1 112 ? -2.659 -12.297 13.518 1.00 92.94 112 SER A C 1
ATOM 872 O O . SER A 1 112 ? -3.494 -11.832 14.289 1.00 92.94 112 SER A O 1
ATOM 874 N N . LEU A 1 113 ? -1.759 -13.205 13.898 1.00 94.06 113 LEU A N 1
ATOM 875 C CA . LEU A 1 113 ? -1.700 -13.760 15.246 1.00 94.06 113 LEU A CA 1
ATOM 876 C C . LEU A 1 113 ? -1.336 -12.683 16.276 1.00 94.06 113 LEU A C 1
ATOM 878 O O . LEU A 1 113 ? -1.971 -12.603 17.324 1.00 94.06 113 LEU A O 1
ATOM 882 N N . ALA A 1 114 ? -0.393 -11.797 15.948 1.00 93.38 114 ALA A N 1
ATOM 883 C CA . ALA A 1 114 ? -0.063 -10.645 16.784 1.00 93.38 114 ALA A CA 1
ATOM 884 C C . ALA A 1 114 ? -1.271 -9.706 16.979 1.00 93.38 114 ALA A C 1
ATOM 886 O O . ALA A 1 114 ? -1.557 -9.300 18.104 1.00 93.38 114 ALA A O 1
ATOM 887 N N . SER A 1 115 ? -2.025 -9.415 15.912 1.00 93.69 115 SER A N 1
ATOM 888 C CA . SER A 1 115 ? -3.253 -8.606 15.992 1.00 93.69 115 SER A CA 1
ATOM 889 C C . SER A 1 115 ? -4.347 -9.285 16.821 1.00 93.69 115 SER A C 1
ATOM 891 O O . SER A 1 115 ? -5.070 -8.619 17.560 1.00 93.69 115 SER A O 1
ATOM 893 N N . LEU A 1 116 ? -4.463 -10.611 16.729 1.00 94.88 116 LEU A N 1
ATOM 894 C CA . LEU A 1 116 ? -5.445 -11.394 17.477 1.00 94.88 116 LEU A CA 1
ATOM 895 C C . LEU A 1 116 ? -5.146 -11.395 18.986 1.00 94.88 116 LEU A C 1
ATOM 897 O O . LEU A 1 116 ? -6.052 -11.181 19.790 1.00 94.88 116 LEU A O 1
ATOM 901 N N . LEU A 1 117 ? -3.877 -11.550 19.379 1.00 94.38 117 LEU A N 1
ATOM 902 C CA . LEU A 1 117 ? -3.453 -11.421 20.782 1.00 94.38 117 LEU A CA 1
ATOM 903 C C . LEU A 1 117 ? -3.760 -10.027 21.338 1.00 94.38 117 LEU A C 1
ATOM 905 O O . LEU A 1 117 ? -4.237 -9.880 22.463 1.00 94.38 117 LEU A O 1
ATOM 909 N N . LEU A 1 118 ? -3.524 -9.004 20.521 1.00 92.94 118 LEU A N 1
ATOM 910 C CA . LEU A 1 118 ? -3.755 -7.615 20.882 1.00 92.94 118 LEU A CA 1
ATOM 911 C C . LEU A 1 118 ? -5.255 -7.305 21.038 1.00 92.94 118 LEU A C 1
ATOM 913 O O . LEU A 1 118 ? -5.651 -6.623 21.981 1.00 92.94 118 LEU A O 1
ATOM 917 N N . SER A 1 119 ? -6.104 -7.883 20.182 1.00 94.31 119 SER A N 1
ATOM 918 C CA . SER A 1 119 ? -7.564 -7.855 20.339 1.00 94.31 119 SER A CA 1
ATOM 919 C C . SER A 1 119 ? -8.011 -8.479 21.668 1.00 94.31 119 SER A C 1
ATOM 921 O O . SER A 1 119 ? -8.772 -7.854 22.410 1.00 94.31 119 SER A O 1
ATOM 923 N N . GLY A 1 120 ? -7.479 -9.658 22.016 1.00 93.62 120 GLY A N 1
ATOM 924 C CA . GLY A 1 120 ? -7.772 -10.325 23.289 1.00 93.62 120 GLY A CA 1
ATOM 925 C C . GLY A 1 120 ? -7.381 -9.480 24.505 1.00 93.62 120 GLY A C 1
ATOM 926 O O . GLY A 1 120 ? -8.159 -9.357 25.449 1.00 93.62 120 GLY A O 1
ATOM 927 N N . TYR A 1 121 ? -6.224 -8.817 24.453 1.00 94.19 121 TYR A N 1
ATOM 928 C CA . TYR A 1 121 ? -5.787 -7.892 25.503 1.00 94.19 121 TYR A CA 1
ATOM 929 C C . TYR A 1 121 ? -6.767 -6.722 25.706 1.00 94.19 121 TYR A C 1
ATOM 931 O O . TYR A 1 121 ? -7.117 -6.394 26.840 1.00 94.19 121 TYR A O 1
ATOM 939 N N . TYR A 1 122 ? -7.263 -6.106 24.627 1.00 92.62 122 TYR A N 1
ATOM 940 C CA . TYR A 1 122 ? -8.243 -5.017 24.737 1.00 92.62 122 TYR A CA 1
ATOM 941 C C . TYR A 1 122 ? -9.625 -5.478 25.189 1.00 92.62 122 TYR A C 1
ATOM 943 O O . TYR A 1 122 ? -10.320 -4.718 25.865 1.00 92.62 122 TYR A O 1
ATOM 951 N N . PHE A 1 123 ? -10.006 -6.712 24.861 1.00 92.88 123 PHE A N 1
ATOM 952 C CA . PHE A 1 123 ? -11.255 -7.299 25.332 1.00 92.88 123 PHE A CA 1
ATOM 953 C C . PHE A 1 123 ? -11.251 -7.469 26.856 1.00 92.88 123 PHE A C 1
ATOM 955 O O . PHE A 1 123 ? -12.202 -7.063 27.519 1.00 92.88 123 PHE A O 1
ATOM 962 N N . LEU A 1 124 ? -10.148 -7.972 27.425 1.00 92.12 124 LEU A N 1
ATOM 963 C CA . LEU A 1 124 ? -9.992 -8.123 28.879 1.00 92.12 124 LEU A CA 1
ATOM 964 C C . LEU A 1 124 ? -9.957 -6.778 29.617 1.00 92.12 124 LEU A C 1
ATOM 966 O O . LEU A 1 124 ? -10.447 -6.680 30.737 1.00 92.12 124 LEU A O 1
ATOM 970 N N . ASN A 1 125 ? -9.437 -5.730 28.975 1.00 91.50 125 ASN A N 1
ATOM 971 C CA . ASN A 1 125 ? -9.439 -4.365 29.510 1.00 91.50 125 ASN A CA 1
ATOM 972 C C . ASN A 1 125 ? -10.789 -3.634 29.346 1.00 91.50 125 ASN A C 1
ATOM 974 O O . ASN A 1 125 ? -10.878 -2.444 29.645 1.00 91.50 125 ASN A O 1
ATOM 978 N N . GLY A 1 126 ? -11.832 -4.303 28.839 1.00 88.81 126 GLY A N 1
ATOM 979 C CA . GLY A 1 126 ? -13.175 -3.734 28.689 1.00 88.81 126 GLY A CA 1
ATOM 980 C C . GLY A 1 126 ? -13.338 -2.757 27.519 1.00 88.81 126 GLY A C 1
ATOM 981 O O . GLY A 1 126 ? -14.358 -2.076 27.427 1.00 88.81 126 GLY A O 1
ATOM 982 N N . ASN A 1 127 ? -12.364 -2.671 26.604 1.00 88.50 127 ASN A N 1
ATOM 983 C CA . ASN A 1 127 ? -12.418 -1.760 25.460 1.00 88.50 127 ASN A CA 1
ATOM 984 C C . ASN A 1 127 ? -12.922 -2.476 24.196 1.00 88.50 127 ASN A C 1
ATOM 986 O O . ASN A 1 127 ? -12.158 -2.819 23.288 1.00 88.50 127 ASN A O 1
ATOM 990 N N . SER A 1 128 ? -14.238 -2.694 24.140 1.00 87.94 128 SER A N 1
ATOM 991 C CA . SER A 1 128 ? -14.899 -3.470 23.082 1.00 87.94 128 SER A CA 1
ATOM 992 C C . SER A 1 128 ? -14.677 -2.903 21.675 1.00 87.94 128 SER A C 1
ATOM 994 O O . SER A 1 128 ? -14.555 -3.667 20.721 1.00 87.94 128 SER A O 1
ATOM 996 N N . SER A 1 129 ? -14.571 -1.576 21.534 1.00 89.12 129 SER A N 1
ATOM 997 C CA . SER A 1 129 ? -14.369 -0.922 20.232 1.00 89.12 129 SER A CA 1
ATOM 998 C C . SER A 1 129 ? -13.015 -1.288 19.608 1.00 89.12 129 SER A C 1
ATOM 1000 O O . SER A 1 129 ? -12.943 -1.726 18.454 1.00 89.12 129 SER A O 1
ATOM 1002 N N . LEU A 1 130 ? -11.933 -1.196 20.392 1.00 90.00 130 LEU A N 1
ATOM 1003 C CA . LEU A 1 130 ? -10.593 -1.585 19.941 1.00 90.00 130 LEU A CA 1
ATOM 1004 C C . LEU A 1 130 ? -10.484 -3.097 19.735 1.00 90.00 130 LEU A C 1
ATOM 1006 O O . LEU A 1 130 ? -9.905 -3.535 18.742 1.00 90.00 130 LEU A O 1
ATOM 1010 N N . ALA A 1 131 ? -11.078 -3.891 20.630 1.00 92.12 131 ALA A N 1
ATOM 1011 C CA . ALA A 1 131 ? -11.065 -5.345 20.524 1.00 92.12 131 ALA A CA 1
ATOM 1012 C C . ALA A 1 131 ? -11.679 -5.824 19.198 1.00 92.12 131 ALA A C 1
ATOM 1014 O O . ALA A 1 131 ? -11.032 -6.569 18.460 1.00 92.12 131 ALA A O 1
ATOM 1015 N N . ILE A 1 132 ? -12.879 -5.340 18.853 1.00 92.50 132 ILE A N 1
ATOM 1016 C CA . ILE A 1 132 ? -13.561 -5.683 17.595 1.00 92.50 132 ILE A CA 1
ATOM 1017 C C . ILE A 1 132 ? -12.746 -5.202 16.390 1.00 92.50 132 ILE A C 1
ATOM 1019 O O . ILE A 1 132 ? -12.578 -5.946 15.425 1.00 92.50 132 ILE A O 1
ATOM 1023 N N . SER A 1 133 ? -12.179 -3.995 16.459 1.00 92.94 133 SER A N 1
ATOM 1024 C CA . SER A 1 133 ? -11.356 -3.443 15.377 1.00 92.94 133 SER A CA 1
ATOM 1025 C C . SER A 1 133 ? -10.140 -4.325 15.073 1.00 92.94 133 SER A C 1
ATOM 1027 O O . SER A 1 133 ? -9.929 -4.712 13.924 1.00 92.94 133 SER A O 1
ATOM 1029 N N . PHE A 1 134 ? -9.363 -4.708 16.093 1.00 93.50 134 PHE A N 1
ATOM 1030 C CA . PHE A 1 134 ? -8.186 -5.565 15.906 1.00 93.50 134 PHE A CA 1
ATOM 1031 C C . PHE A 1 134 ? -8.534 -7.017 15.567 1.00 93.50 134 PHE A C 1
ATOM 1033 O O . PHE A 1 134 ? -7.740 -7.688 14.903 1.00 93.50 134 PHE A O 1
ATOM 1040 N N . LEU A 1 135 ? -9.719 -7.491 15.962 1.00 94.44 135 LEU A N 1
ATOM 1041 C CA . LEU A 1 135 ? -10.239 -8.793 15.549 1.00 94.44 135 LEU A CA 1
ATOM 1042 C C . LEU A 1 135 ? -10.502 -8.804 14.043 1.00 94.44 135 LEU A C 1
ATOM 1044 O O . LEU A 1 135 ? -10.007 -9.687 13.345 1.00 94.44 135 LEU A O 1
ATOM 1048 N N . ILE A 1 136 ? -11.199 -7.789 13.526 1.00 93.44 136 ILE A N 1
ATOM 1049 C CA . ILE A 1 136 ? -11.432 -7.637 12.085 1.00 93.44 136 ILE A CA 1
ATOM 1050 C C . ILE A 1 136 ? -10.090 -7.527 11.354 1.00 93.44 136 ILE A C 1
ATOM 1052 O O . ILE A 1 136 ? -9.834 -8.282 10.421 1.00 93.44 136 ILE A O 1
ATOM 1056 N N . ILE A 1 137 ? -9.191 -6.653 11.814 1.00 92.00 137 ILE A N 1
ATOM 1057 C CA . ILE A 1 137 ? -7.872 -6.455 11.194 1.00 92.00 137 ILE A CA 1
ATOM 1058 C C . ILE A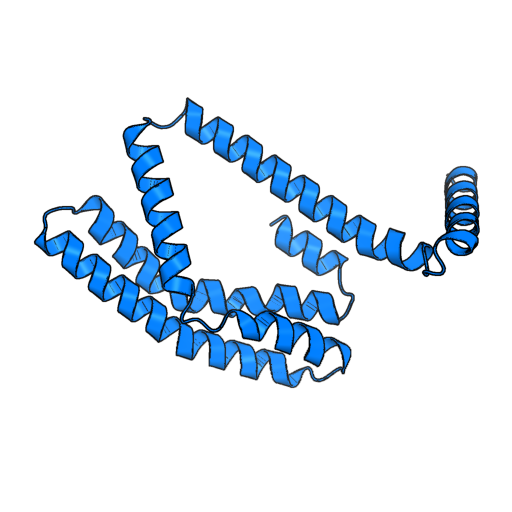 1 137 ? -7.065 -7.759 11.155 1.00 92.00 137 ILE A C 1
ATOM 1060 O O . ILE A 1 137 ? -6.431 -8.039 10.139 1.00 92.00 137 ILE A O 1
ATOM 1064 N N . SER A 1 138 ? -7.137 -8.592 12.200 1.00 92.81 138 SER A N 1
ATOM 1065 C CA . SER A 1 138 ? -6.445 -9.886 12.226 1.00 92.81 138 SER A CA 1
ATOM 1066 C C . SER A 1 138 ? -6.854 -10.788 11.060 1.00 92.81 138 SER A C 1
ATOM 1068 O O . SER A 1 138 ? -5.985 -11.335 10.389 1.00 92.81 138 SER A O 1
ATOM 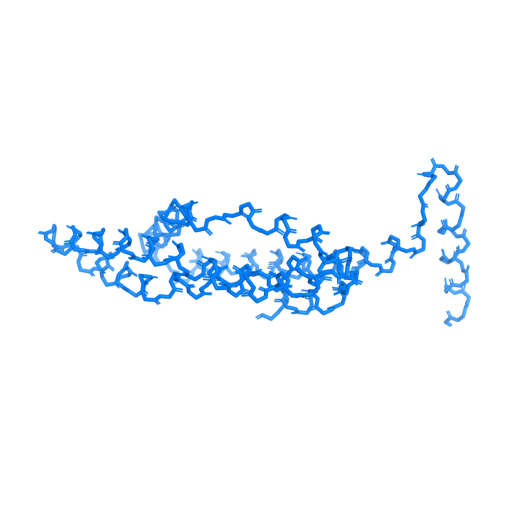1070 N N . ALA A 1 139 ? -8.148 -10.854 10.733 1.00 92.56 139 ALA A N 1
ATOM 1071 C CA . ALA A 1 139 ? -8.646 -11.688 9.644 1.00 92.56 139 ALA A CA 1
ATOM 1072 C C . ALA A 1 139 ? -8.164 -11.215 8.260 1.00 92.56 139 ALA A C 1
ATOM 1074 O O . ALA A 1 139 ? -7.954 -12.036 7.368 1.00 92.56 139 ALA A O 1
ATOM 1075 N N . PHE A 1 140 ? -7.963 -9.904 8.075 1.00 90.50 140 PHE A N 1
ATOM 1076 C CA . PHE A 1 140 ? -7.618 -9.315 6.775 1.00 90.50 140 PHE A CA 1
ATOM 1077 C C . PHE A 1 140 ? -6.119 -9.053 6.566 1.00 90.50 140 PHE A C 1
ATOM 1079 O O . PHE A 1 140 ? -5.662 -9.052 5.421 1.00 90.50 140 PHE A O 1
ATOM 1086 N N . LEU A 1 141 ? -5.335 -8.891 7.636 1.00 88.38 141 LEU A N 1
ATOM 1087 C CA . LEU A 1 141 ? -3.879 -8.694 7.598 1.00 88.38 141 LEU A CA 1
ATOM 1088 C C . LEU A 1 141 ? -3.120 -9.640 6.645 1.00 88.38 141 LEU A C 1
ATOM 1090 O O . LEU A 1 141 ? -2.343 -9.132 5.830 1.00 88.38 141 LEU A O 1
ATOM 1094 N N . PRO A 1 142 ? -3.336 -10.975 6.664 1.00 87.75 142 PRO A N 1
ATOM 1095 C CA . PRO A 1 142 ? -2.566 -11.885 5.815 1.00 87.75 142 PRO A CA 1
ATOM 1096 C C . PRO A 1 142 ? -2.884 -11.722 4.323 1.00 87.75 142 PRO A C 1
ATOM 1098 O O . PRO A 1 142 ? -2.079 -12.112 3.477 1.00 87.75 142 PRO A O 1
ATOM 1101 N N . PHE A 1 143 ? -4.036 -11.134 3.988 1.00 88.50 143 PHE A N 1
ATOM 1102 C CA . PHE A 1 143 ? -4.465 -10.894 2.614 1.00 88.50 143 PHE A CA 1
ATOM 1103 C C . PHE A 1 143 ? -4.019 -9.522 2.108 1.00 88.50 143 PHE A C 1
ATOM 1105 O O . PHE A 1 143 ? -3.470 -9.437 1.010 1.00 88.50 143 PHE A O 1
ATOM 1112 N N . ILE A 1 144 ? -4.214 -8.467 2.910 1.00 82.44 144 ILE A N 1
ATOM 1113 C CA . ILE A 1 144 ? -3.890 -7.080 2.540 1.00 82.44 144 ILE A CA 1
ATOM 1114 C C . ILE A 1 144 ? -2.428 -6.972 2.102 1.00 82.44 144 ILE A C 1
ATOM 1116 O O . ILE A 1 144 ? -2.131 -6.468 1.017 1.00 82.44 144 ILE A O 1
ATOM 1120 N N . ASP A 1 145 ? -1.507 -7.493 2.912 1.00 79.25 145 ASP A N 1
ATOM 1121 C CA . ASP A 1 145 ? -0.086 -7.346 2.613 1.00 79.25 145 ASP A CA 1
ATOM 1122 C C . ASP A 1 145 ? 0.385 -8.283 1.485 1.00 79.25 145 ASP A C 1
ATOM 1124 O O . ASP A 1 145 ? 1.234 -7.915 0.663 1.00 79.25 145 ASP A O 1
ATOM 1128 N N . ALA A 1 146 ? -0.199 -9.479 1.380 1.00 85.88 146 ALA A N 1
ATOM 1129 C CA . ALA A 1 146 ? 0.130 -10.425 0.320 1.00 85.88 146 ALA A CA 1
ATOM 1130 C C . ALA A 1 146 ? -0.271 -9.897 -1.065 1.00 85.88 146 ALA A C 1
ATOM 1132 O O . ALA A 1 146 ? 0.555 -9.885 -1.980 1.00 85.88 146 ALA A O 1
ATOM 1133 N N . PHE A 1 147 ? -1.503 -9.402 -1.224 1.00 85.00 147 PHE A N 1
ATOM 1134 C CA . PHE A 1 147 ? -1.974 -8.872 -2.506 1.00 85.00 147 PHE A CA 1
ATOM 1135 C C . PHE A 1 147 ? -1.265 -7.575 -2.920 1.00 85.00 147 PHE A C 1
ATOM 1137 O O . PHE A 1 147 ? -1.148 -7.297 -4.115 1.00 85.00 147 PHE A O 1
ATOM 1144 N N . GLY A 1 148 ? -0.666 -6.847 -1.973 1.00 84.50 148 GLY A N 1
ATOM 1145 C CA . GLY A 1 148 ? 0.201 -5.702 -2.265 1.00 84.50 148 GLY A CA 1
ATOM 1146 C C . GLY A 1 148 ? 1.406 -6.018 -3.170 1.00 84.50 148 GLY A C 1
ATOM 1147 O O . GLY A 1 148 ? 1.971 -5.104 -3.770 1.00 84.50 148 GLY A O 1
ATOM 1148 N N . ILE A 1 149 ? 1.781 -7.296 -3.343 1.00 88.12 149 ILE A N 1
ATOM 1149 C CA . ILE A 1 149 ? 2.922 -7.724 -4.174 1.00 88.12 149 ILE A CA 1
ATOM 1150 C C . ILE A 1 149 ? 2.738 -7.442 -5.682 1.00 88.12 149 ILE A C 1
ATOM 1152 O O . ILE A 1 149 ? 3.719 -7.338 -6.426 1.00 88.12 149 ILE A O 1
ATOM 1156 N N . TYR A 1 150 ? 1.495 -7.276 -6.150 1.00 86.25 150 TYR A N 1
ATOM 1157 C CA . TYR A 1 150 ? 1.198 -7.017 -7.563 1.00 86.25 150 TYR A CA 1
ATOM 1158 C C . TYR A 1 150 ? 1.711 -5.653 -8.042 1.00 86.25 150 TYR A C 1
ATOM 1160 O O . TYR A 1 150 ? 2.191 -5.533 -9.172 1.00 86.25 150 TYR A O 1
ATOM 1168 N N . GLY A 1 151 ? 1.670 -4.629 -7.184 1.00 86.94 151 GLY A N 1
ATOM 1169 C CA . GLY A 1 151 ? 2.159 -3.287 -7.515 1.00 86.94 151 GLY A CA 1
ATOM 1170 C C . GLY A 1 151 ? 3.656 -3.269 -7.870 1.00 86.94 151 GLY A C 1
ATOM 1171 O O . GLY A 1 151 ? 4.016 -2.794 -8.954 1.00 86.94 151 GLY A O 1
ATOM 1172 N N . PRO A 1 152 ? 4.542 -3.803 -7.006 1.00 86.75 152 PRO A N 1
ATOM 1173 C CA . PRO A 1 152 ? 5.967 -3.960 -7.295 1.00 86.75 152 PRO A CA 1
ATOM 1174 C C . PRO A 1 152 ? 6.267 -4.820 -8.530 1.00 86.75 152 PRO A C 1
ATOM 1176 O O . PRO A 1 152 ? 7.184 -4.500 -9.283 1.00 86.75 152 PRO A O 1
ATOM 1179 N N . PHE A 1 153 ? 5.482 -5.872 -8.778 1.00 88.25 153 PHE A N 1
ATOM 1180 C CA . PHE A 1 153 ? 5.641 -6.724 -9.960 1.00 88.25 153 PHE A CA 1
ATOM 1181 C C . PHE A 1 153 ? 5.341 -5.983 -11.273 1.00 88.25 153 PHE A C 1
ATOM 1183 O O . PHE A 1 153 ? 6.137 -6.011 -12.213 1.00 88.25 153 PHE A O 1
ATOM 1190 N N . LEU A 1 154 ? 4.214 -5.262 -11.339 1.00 85.25 154 LEU A N 1
ATOM 1191 C CA . LEU A 1 154 ? 3.865 -4.440 -12.506 1.00 85.25 154 LEU A CA 1
ATOM 1192 C C . LEU A 1 154 ? 4.886 -3.322 -12.736 1.00 85.25 154 LEU A C 1
ATOM 1194 O O . LEU A 1 154 ? 5.207 -2.998 -13.882 1.00 85.25 154 LEU A O 1
ATOM 1198 N N . HIS A 1 155 ? 5.415 -2.760 -11.647 1.00 85.81 155 HIS A N 1
ATOM 1199 C CA . HIS A 1 155 ? 6.451 -1.739 -11.703 1.00 85.81 155 HIS A CA 1
ATOM 1200 C C . HIS A 1 155 ? 7.721 -2.242 -12.404 1.00 85.81 155 HIS A C 1
ATOM 1202 O O . HIS A 1 155 ? 8.179 -1.603 -13.351 1.00 85.81 155 HIS A O 1
ATOM 1208 N N . GLY A 1 156 ? 8.266 -3.394 -12.006 1.00 83.81 156 GLY A N 1
ATOM 1209 C CA . GLY A 1 156 ? 9.487 -3.913 -12.630 1.00 83.81 156 GLY A CA 1
ATOM 1210 C C . GLY A 1 156 ? 9.273 -4.451 -14.050 1.00 83.81 156 GLY A C 1
ATOM 1211 O O . GLY A 1 156 ? 10.185 -4.387 -14.873 1.00 83.81 156 GLY A O 1
ATOM 1212 N N . LYS A 1 157 ? 8.041 -4.833 -14.417 1.00 85.88 157 LYS A N 1
ATOM 1213 C CA . LYS A 1 157 ? 7.647 -5.104 -15.816 1.00 85.88 157 LYS A CA 1
ATOM 1214 C C . LYS A 1 157 ? 7.442 -3.850 -16.674 1.00 85.88 157 LYS A C 1
ATOM 1216 O O . LYS A 1 157 ? 7.034 -3.978 -17.827 1.00 85.88 157 LYS A O 1
ATOM 1221 N N . LYS A 1 158 ? 7.689 -2.648 -16.138 1.00 82.00 158 LYS A N 1
ATOM 1222 C CA . LYS A 1 158 ? 7.451 -1.356 -16.813 1.00 82.00 158 LYS A CA 1
ATOM 1223 C C . LYS A 1 158 ? 5.985 -1.144 -17.225 1.00 82.00 158 LYS A C 1
ATOM 1225 O O . LYS A 1 158 ? 5.676 -0.325 -18.088 1.00 82.00 158 LYS A O 1
ATOM 1230 N N . LYS A 1 159 ? 5.053 -1.862 -16.590 1.00 81.81 159 LYS A N 1
ATOM 1231 C CA . LYS A 1 159 ? 3.606 -1.799 -16.841 1.00 81.81 159 LYS A CA 1
ATOM 1232 C C . LYS A 1 159 ? 2.962 -0.707 -15.982 1.00 81.81 159 LYS A C 1
ATOM 1234 O O . LYS A 1 159 ? 2.055 -0.962 -15.192 1.00 81.81 159 LYS A O 1
ATOM 1239 N N . PHE A 1 160 ? 3.456 0.522 -16.133 1.00 78.44 160 PHE A N 1
ATOM 1240 C CA . PHE A 1 160 ? 3.088 1.651 -15.273 1.00 78.44 160 PHE A CA 1
ATOM 1241 C C . PHE A 1 160 ? 1.614 2.039 -15.377 1.00 78.44 160 PHE A C 1
ATOM 1243 O O . PHE A 1 160 ? 1.017 2.352 -14.358 1.00 78.44 160 PHE A O 1
ATOM 1250 N N . LEU A 1 161 ? 1.004 1.928 -16.561 1.00 75.25 161 LEU A N 1
ATOM 1251 C CA . LEU A 1 161 ? -0.421 2.220 -16.762 1.00 75.25 161 LEU A CA 1
ATOM 1252 C C . LEU A 1 161 ? -1.315 1.349 -15.865 1.00 75.25 161 LEU A C 1
ATOM 1254 O O . LEU A 1 161 ? -2.158 1.867 -15.139 1.00 75.25 161 LEU A O 1
ATOM 1258 N N . TYR A 1 162 ? -1.083 0.033 -15.858 1.00 76.62 162 TYR A N 1
ATOM 1259 C CA . TYR A 1 162 ? -1.844 -0.907 -15.028 1.00 76.62 162 TYR A CA 1
ATOM 1260 C C . TYR A 1 162 ? -1.620 -0.664 -13.533 1.00 76.62 162 TYR A C 1
ATOM 1262 O O . TYR A 1 162 ? -2.555 -0.750 -12.743 1.00 76.62 162 TYR A O 1
ATOM 1270 N N . LYS A 1 163 ? -0.388 -0.316 -13.144 1.00 78.06 163 LYS A N 1
ATOM 1271 C CA . LYS A 1 163 ? -0.077 0.050 -11.759 1.00 78.06 163 LYS A CA 1
ATOM 1272 C C . LYS A 1 163 ? -0.800 1.333 -11.339 1.00 78.06 163 LYS A C 1
ATOM 1274 O O . LYS A 1 163 ? -1.325 1.388 -10.235 1.00 78.06 163 LYS A O 1
ATOM 1279 N N . SER A 1 164 ? -0.818 2.353 -12.191 1.00 72.44 164 SER A N 1
ATOM 1280 C CA . SER A 1 164 ? -1.492 3.619 -11.898 1.00 72.44 164 SER A CA 1
ATOM 1281 C C . SER A 1 164 ? -3.000 3.453 -11.778 1.00 72.44 164 SER A C 1
ATOM 1283 O O . SER A 1 164 ? -3.599 4.102 -10.932 1.00 72.44 164 SER A O 1
ATOM 1285 N N . PHE A 1 165 ? -3.601 2.557 -12.566 1.00 75.38 165 PHE A N 1
ATOM 1286 C CA . PHE A 1 165 ? -5.008 2.201 -12.398 1.00 75.38 165 PHE A CA 1
ATOM 1287 C C . PHE A 1 165 ? -5.263 1.523 -11.046 1.00 75.38 165 PHE A C 1
ATOM 1289 O O . PHE A 1 165 ? -6.171 1.928 -10.339 1.00 75.38 165 PHE A O 1
ATOM 1296 N N . LEU A 1 166 ? -4.408 0.574 -10.646 1.00 71.19 166 LEU A N 1
ATOM 1297 C CA . LEU A 1 166 ? -4.495 -0.092 -9.339 1.00 71.19 166 LEU A CA 1
ATOM 1298 C C . LEU A 1 166 ? -4.336 0.886 -8.160 1.00 71.19 166 LEU A C 1
ATOM 1300 O O . LEU A 1 166 ? -4.922 0.678 -7.111 1.00 71.19 166 LEU A O 1
ATOM 1304 N N . LEU A 1 167 ? -3.552 1.956 -8.321 1.00 65.12 167 LEU A N 1
ATOM 1305 C CA . LEU A 1 167 ? -3.420 3.024 -7.318 1.00 65.12 167 LEU A CA 1
ATOM 1306 C C . LEU A 1 167 ? -4.626 3.975 -7.269 1.00 65.12 167 LEU A C 1
ATOM 1308 O O . LEU A 1 167 ? -4.786 4.687 -6.281 1.00 65.12 167 LEU A O 1
ATOM 1312 N N . ALA A 1 168 ? -5.406 4.046 -8.348 1.00 57.88 168 ALA A N 1
ATOM 1313 C CA . ALA A 1 168 ? -6.563 4.926 -8.474 1.00 57.88 168 ALA A CA 1
ATOM 1314 C C . ALA A 1 168 ? -7.898 4.227 -8.152 1.00 57.88 168 ALA A C 1
ATOM 1316 O O . ALA A 1 168 ? -8.898 4.922 -7.979 1.00 57.88 168 ALA A O 1
ATOM 1317 N N . SER A 1 169 ? -7.913 2.888 -8.104 1.00 48.94 169 SER A N 1
ATOM 1318 C CA . SER A 1 169 ? -9.035 2.040 -7.669 1.00 48.94 169 SER A CA 1
ATOM 1319 C C . SER A 1 169 ? -8.996 1.780 -6.171 1.00 48.94 169 SER A C 1
ATOM 1321 O O . SER A 1 169 ? -10.063 1.889 -5.534 1.00 48.94 169 SER A O 1
#

Secondary structure (DSSP, 8-state):
-HHHHHHHHHHHHHHHHHH-S-HHHIIIIIHHHHHHHHHHHHHHHHHHHHHHHHS-HHHHHHHHHHHHHHHHHTGGG-TTHHHHHHHHHHTT-THHHHHHHHHHHHHHHHHHHHHHHHHHHHHHTT-HHHHHHHHHHHHHHHHHHHHTTHHHHHHHTT-HHHHHHHHH-